Protein 7N34 (pdb70)

Solvent-accessible surface area: 7326 Å² total

Nearest PDB structures (foldseek):
  7n34-assembly1_A  TM=1.009E+00  e=2.000E-20  Yersinia aleksiciae
  7n35-assembly2_B  TM=9.848E-01  e=1.113E-16  Yersinia aleksiciae
  7n35-assembly2_A  TM=9.713E-01  e=2.836E-16  Yersinia aleksiciae
  1lf7-assembly1_A  TM=5.201E-01  e=2.249E-02  Homo sapiens
  2ove-assembly1_A  TM=4.757E-01  e=8.243E-02  Homo sapiens

Organism: Yersinia aleksiciae (NCBI:txid263819)

Structure (mmCIF, N/CA/C/O backbone):
data_7N34
#
_entry.id   7N34
#
_cell.length_a   93.292
_cell.length_b   31.039
_cell.length_c   50.019
_cell.angle_alpha   90.000
_cell.angle_beta   100.225
_cell.angle_gamma   90.000
#
_symmetry.space_group_name_H-M   'C 1 2 1'
#
loop_
_entity.id
_entity.type
_entity.pdbx_description
1 polymer Cap15
2 water water
#
loop_
_atom_site.group_PDB
_atom_site.id
_atom_site.type_symbol
_atom_site.label_atom_id
_atom_site.label_alt_id
_atom_site.label_comp_id
_atom_site.label_asym_id
_atom_site.label_entity_id
_atom_site.label_seq_id
_atom_site.pdbx_PDB_ins_code
_atom_site.Cartn_x
_atom_site.Cartn_y
_atom_site.Cartn_z
_atom_site.occupancy
_atom_site.B_iso_or_equiv
_atom_site.auth_seq_id
_atom_site.auth_comp_id
_atom_site.auth_asym_id
_atom_site.auth_atom_id
_atom_site.pdbx_PDB_model_num
ATOM 1 N N . GLY A 1 7 ? 53.12361 21.19389 25.76188 1.000 71.43951 84 GLY A N 1
ATOM 2 C CA . GLY A 1 7 ? 52.11629 22.23456 25.84356 1.000 67.93601 84 GLY A CA 1
ATOM 3 C C . GLY A 1 7 ? 51.44572 22.29224 27.20511 1.000 66.06102 84 GLY A C 1
ATOM 4 O O . GLY A 1 7 ? 51.49037 21.32728 27.97428 1.000 66.73333 84 GLY A O 1
ATOM 5 N N . LYS A 1 8 ? 50.81999 23.43241 27.51132 1.000 56.37098 85 LYS A N 1
ATOM 6 C CA . LYS A 1 8 ? 50.12786 23.56618 28.79049 1.000 69.07496 85 LYS A CA 1
ATOM 7 C C . LYS A 1 8 ? 48.78680 22.83938 28.77555 1.000 60.07298 85 LYS A C 1
ATOM 8 O O . LYS A 1 8 ? 48.33172 22.35310 29.81716 1.000 53.95556 85 LYS A O 1
ATOM 14 N N . PHE A 1 9 ? 48.15044 22.74358 27.60830 1.000 58.04659 86 PHE A N 1
ATOM 15 C CA . PHE A 1 9 ? 46.87961 22.04995 27.45759 1.000 61.12963 86 PHE A CA 1
ATOM 16 C C . PHE A 1 9 ? 46.97518 21.02628 26.33605 1.000 52.97086 86 PHE A C 1
ATOM 17 O O . PHE A 1 9 ? 47.56092 21.30032 25.28751 1.000 54.64466 86 PHE A O 1
ATOM 25 N N . LEU A 1 10 ? 46.41088 19.84244 26.57808 1.000 50.59924 87 LEU A N 1
ATOM 26 C CA . LEU A 1 10 ? 46.21674 18.82572 25.54839 1.000 50.75875 87 LEU A CA 1
ATOM 27 C C . LEU A 1 10 ? 44.86633 19.09296 24.90050 1.000 50.34386 87 LEU A C 1
ATOM 28 O O . LEU A 1 10 ? 43.82691 18.93413 25.54394 1.000 54.00730 87 LEU A O 1
ATOM 33 N N . CYS A 1 11 ? 44.86926 19.47874 23.63146 1.000 50.44000 88 CYS A N 1
ATOM 34 C CA . CYS A 1 11 ? 43.66739 20.02842 23.02834 1.000 55.36888 88 CYS A CA 1
ATOM 35 C C . CYS A 1 11 ? 43.46637 19.46914 21.63125 1.000 55.76848 88 CYS A C 1
ATOM 36 O O . CYS A 1 11 ? 44.41019 19.43056 20.84059 1.000 52.28779 88 CYS A O 1
ATOM 39 N N . VAL A 1 12 ? 42.24064 19.05079 21.32941 1.000 46.57426 89 VAL A N 1
ATOM 40 C CA . VAL A 1 12 ? 41.87790 18.66230 19.96840 1.000 51.17840 89 VAL A CA 1
ATOM 41 C C . VAL A 1 12 ? 40.57291 19.34900 19.58432 1.000 47.36407 89 VAL A C 1
ATOM 42 O O . VAL A 1 12 ? 39.69413 19.54331 20.43716 1.000 46.05492 89 VAL A O 1
ATOM 46 N N . PRO A 1 13 ? 40.41274 19.73253 18.32160 1.000 48.74878 90 PRO A N 1
ATOM 47 C CA . PRO A 1 13 ? 39.11945 20.25218 17.87168 1.000 44.71186 90 PRO A CA 1
ATOM 48 C C . PRO A 1 13 ? 38.05141 19.17778 17.96346 1.000 42.82364 90 PRO A C 1
ATOM 49 O O . PRO A 1 13 ? 38.30648 17.99062 17.73128 1.000 43.55492 90 PRO A O 1
ATOM 53 N N . ASN A 1 14 ? 36.84710 19.60749 18.31885 1.000 45.49165 91 ASN A N 1
ATOM 54 C CA . ASN A 1 14 ? 35.69332 18.72276 18.38770 1.000 45.31924 91 ASN A CA 1
ATOM 55 C C . ASN A 1 14 ? 35.09746 18.62961 16.98293 1.000 48.85059 91 ASN A C 1
ATOM 56 O O . ASN A 1 14 ? 34.38679 19.53061 16.53047 1.000 46.02847 91 ASN A O 1
ATOM 61 N N . LEU A 1 15 ? 35.39463 17.54199 16.28176 1.000 44.59474 92 LEU A N 1
ATOM 62 C CA . LEU A 1 15 ? 34.87750 17.33360 14.93529 1.000 44.04847 92 LEU A CA 1
ATOM 63 C C . LEU A 1 15 ? 33.69506 16.37655 14.89717 1.000 46.04641 92 LEU A C 1
ATOM 64 O O . LEU A 1 15 ? 33.21657 16.05624 13.80813 1.000 45.88249 92 LEU A O 1
ATOM 69 N N . GLU A 1 16 ? 33.22965 15.90247 16.05615 1.000 48.26004 93 GLU A N 1
ATOM 70 C CA . GLU A 1 16 ? 32.18605 14.88525 16.10036 1.000 51.38425 93 GLU A CA 1
ATOM 71 C C . GLU A 1 16 ? 30.88937 15.40782 15.49792 1.000 50.81281 93 GLU A C 1
ATOM 72 O O . GLU A 1 16 ? 30.48628 16.54706 15.74650 1.000 49.96080 93 GLU A O 1
ATOM 78 N N . G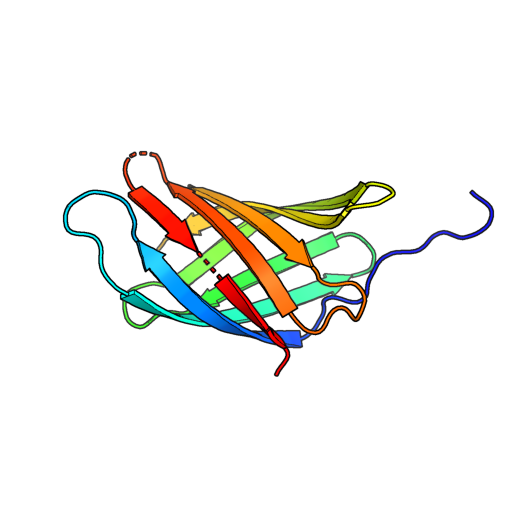LY A 1 17 ? 30.22961 14.55889 14.72850 1.000 47.11537 94 GLY A N 1
ATOM 79 C CA . GLY A 1 17 ? 28.86533 14.78372 14.28912 1.000 47.69204 94 GLY A CA 1
ATOM 80 C C . GLY A 1 17 ? 28.67874 14.40115 12.84325 1.000 53.74207 94 GLY A C 1
ATOM 81 O O . GLY A 1 17 ? 29.53864 13.77089 12.22057 1.000 49.40878 94 GLY A O 1
ATOM 82 N N . ARG A 1 18 ? 27.52225 14.78199 12.30717 1.000 56.31906 95 ARG A N 1
ATOM 83 C CA . ARG A 1 18 ? 27.15525 14.54305 10.92238 1.000 54.44113 95 ARG A CA 1
ATOM 84 C C . ARG A 1 18 ? 27.41593 15.79162 10.09921 1.000 53.62478 95 ARG A C 1
ATOM 85 O O . ARG A 1 18 ? 27.17395 16.91285 10.55601 1.000 55.59646 95 ARG A O 1
ATOM 93 N N . TRP A 1 19 ? 27.88984 15.58799 8.87567 1.000 51.93141 96 TRP A N 1
ATOM 94 C CA . TRP A 1 19 ? 28.25927 16.67363 7.98408 1.000 47.28702 96 TRP A CA 1
ATOM 95 C C . TRP A 1 19 ? 27.67969 16.37877 6.61136 1.000 50.21617 96 TRP A C 1
ATOM 96 O O . TRP A 1 19 ? 27.75036 15.24394 6.13292 1.000 52.01569 96 TRP A O 1
ATOM 107 N N . HIS A 1 20 ? 27.07890 17.38672 5.99107 1.000 54.51626 97 HIS A N 1
ATOM 108 C CA . HIS A 1 20 ? 26.64738 17.25762 4.60474 1.000 54.41535 97 HIS A CA 1
ATOM 109 C C . HIS A 1 20 ? 27.84357 17.45238 3.67832 1.000 53.08439 97 HIS A C 1
ATOM 110 O O . HIS A 1 20 ? 28.69646 18.30773 3.92868 1.000 47.35814 97 HIS A O 1
ATOM 117 N N . VAL A 1 21 ? 27.90467 16.65689 2.60956 1.000 48.42547 98 VAL A N 1
ATOM 118 C CA . VAL A 1 21 ? 29.02287 16.67134 1.66497 1.000 42.95523 98 VAL A CA 1
ATOM 119 C C . VAL A 1 21 ? 28.51065 17.12947 0.30660 1.000 52.38733 98 VAL A C 1
ATOM 120 O O . VAL A 1 21 ? 27.61733 16.49513 -0.26749 1.000 49.46517 98 VAL A O 1
ATOM 124 N N . ASP A 1 22 ? 29.07644 18.22491 -0.20529 1.000 48.65415 99 ASP A N 1
ATOM 125 C CA . ASP A 1 22 ? 28.98974 18.58095 -1.61701 1.000 48.81334 99 ASP A CA 1
ATOM 126 C C . ASP A 1 22 ? 30.30814 18.16634 -2.26383 1.000 53.15656 99 ASP A C 1
ATOM 127 O O . ASP A 1 22 ? 31.37279 18.69126 -1.91787 1.000 46.23240 99 ASP A O 1
ATOM 132 N N . GLY A 1 23 ? 30.24236 17.22308 -3.19466 1.000 44.81557 100 GLY A N 1
ATOM 133 C CA . GLY A 1 23 ? 31.42706 16.68854 -3.83160 1.000 47.64467 100 GLY A CA 1
ATOM 134 C C . GLY A 1 23 ? 31.48255 17.02324 -5.31132 1.000 47.80975 100 GLY A C 1
ATOM 135 O O . GLY A 1 23 ? 30.45230 17.21046 -5.96664 1.000 48.15841 100 GLY A O 1
ATOM 136 N N . HIS A 1 24 ? 32.70026 17.07179 -5.83625 1.000 41.00084 101 HIS A N 1
ATOM 137 C CA . HIS A 1 24 ? 32.89477 17.27734 -7.26318 1.000 43.42506 101 HIS A CA 1
ATOM 138 C C . HIS A 1 24 ? 34.06517 16.42625 -7.72470 1.000 53.60056 101 HIS A C 1
ATOM 139 O O . HIS A 1 24 ? 35.21925 16.71645 -7.39047 1.000 46.72417 101 HIS A O 1
ATOM 146 N N . THR A 1 25 ? 33.76593 15.38443 -8.49292 1.000 42.18743 102 THR A N 1
ATOM 147 C CA . THR A 1 25 ? 34.81019 14.60701 -9.14354 1.000 48.67682 102 THR A CA 1
ATOM 148 C C . THR A 1 25 ? 35.43710 15.44191 -10.25054 1.000 48.06749 102 THR A C 1
ATOM 149 O O . THR A 1 25 ? 34.75146 15.86480 -11.18709 1.000 47.25316 102 THR A O 1
ATOM 153 N N . ARG A 1 26 ? 36.74017 15.68419 -10.13909 1.000 42.94368 103 ARG A N 1
ATOM 154 C CA . ARG A 1 26 ? 37.45971 16.49515 -11.10292 1.000 45.90886 103 ARG A CA 1
ATOM 155 C C . ARG A 1 26 ? 38.16974 15.66722 -12.15823 1.000 46.96885 103 ARG A C 1
ATOM 156 O O . ARG A 1 26 ? 38.58068 16.22000 -13.18617 1.000 50.38186 103 ARG A O 1
ATOM 164 N N . SER A 1 27 ? 38.33133 14.36786 -11.92890 1.000 48.11750 104 SER A N 1
ATOM 165 C CA . SER A 1 27 ? 38.91266 13.50694 -12.94256 1.000 48.21851 104 SER A CA 1
ATOM 166 C C . SER A 1 27 ? 37.90476 13.27118 -14.06424 1.000 57.47313 104 SER A C 1
ATOM 167 O O . SER A 1 27 ? 36.70144 13.48258 -13.90134 1.000 50.01200 104 SER A O 1
ATOM 170 N N . GLU A 1 28 ? 38.41802 12.80525 -15.20432 1.000 57.06397 105 GLU A N 1
ATOM 171 C CA . GLU A 1 28 ? 37.68054 12.84441 -16.46315 1.000 66.22035 105 GLU A CA 1
ATOM 172 C C . GLU A 1 28 ? 36.33876 12.13536 -16.34509 1.000 72.64472 105 GLU A C 1
ATOM 173 O O . GLU A 1 28 ? 36.20300 11.13619 -15.63530 1.000 72.78066 105 GLU A O 1
ATOM 179 N N . GLY A 1 29 ? 35.34078 12.66955 -17.04755 1.000 73.40547 106 GLY A N 1
ATOM 180 C CA . GLY A 1 29 ? 33.97596 12.20780 -16.90336 1.000 73.61769 106 GLY A CA 1
ATOM 181 C C . GLY A 1 29 ? 33.37905 12.42985 -15.53256 1.000 78.60753 106 GLY A C 1
ATOM 182 O O . GLY A 1 29 ? 32.28925 11.91585 -15.25697 1.000 80.35371 106 GLY A O 1
ATOM 183 N N . GLY A 1 30 ? 34.05650 13.18705 -14.66556 1.000 63.32355 107 GLY A N 1
ATOM 184 C CA . GLY A 1 30 ? 33.57924 13.37492 -13.31070 1.000 59.61868 107 GLY A CA 1
ATOM 185 C C . GLY A 1 30 ? 32.43077 14.36231 -13.23207 1.000 62.03553 107 GLY A C 1
ATOM 186 O O . GLY A 1 30 ? 32.25003 15.22345 -14.09315 1.000 65.89335 107 GLY A O 1
ATOM 187 N N . ASN A 1 31 ? 31.64677 14.22974 -12.16422 1.000 59.43186 108 ASN A N 1
ATOM 188 C CA . ASN A 1 31 ? 30.42932 15.00274 -11.99814 1.000 61.46683 108 ASN A CA 1
ATOM 189 C C . ASN A 1 31 ? 30.30357 15.50211 -10.56414 1.000 60.36252 108 ASN A C 1
ATOM 190 O O . ASN A 1 31 ? 31.10717 15.17177 -9.68426 1.000 48.88518 108 ASN A O 1
ATOM 195 N N . THR A 1 32 ? 29.27141 16.31497 -10.34587 1.000 52.34634 109 THR A N 1
ATOM 196 C CA . THR A 1 32 ? 28.88684 16.72332 -9.00231 1.000 52.21500 109 THR A CA 1
ATOM 197 C C . THR A 1 32 ? 28.19647 15.56510 -8.29551 1.000 55.24412 109 THR A C 1
ATOM 198 O O . THR A 1 32 ? 27.50536 14.75973 -8.92291 1.000 53.99692 109 THR A O 1
ATOM 202 N N . TRP A 1 33 ? 28.38619 15.47753 -6.97929 1.000 50.55099 110 TRP A N 1
ATOM 203 C CA . TRP A 1 33 ? 27.67394 14.47961 -6.19753 1.000 47.03153 110 TRP A CA 1
ATOM 204 C C . TRP A 1 33 ? 27.46634 15.00882 -4.78752 1.000 41.80943 110 TRP A C 1
ATOM 205 O O . TRP A 1 33 ? 28.04399 16.02385 -4.38403 1.000 50.25258 110 TRP A O 1
ATOM 216 N N . GLU A 1 34 ? 26.65050 14.28877 -4.03149 1.000 46.15572 111 GLU A N 1
ATOM 217 C CA . GLU A 1 34 ? 26.33866 14.64163 -2.65692 1.000 43.77818 111 GLU A CA 1
ATOM 218 C C . GLU A 1 34 ? 26.45700 13.40538 -1.78456 1.000 53.73673 111 GLU A C 1
ATOM 219 O O . GLU A 1 34 ? 26.39744 12.27298 -2.26768 1.000 49.62973 111 GLU A O 1
ATOM 225 N N . GLY A 1 35 ? 26.62512 13.64099 -0.48887 1.000 52.83189 112 GLY A N 1
ATOM 226 C CA . GLY A 1 35 ? 26.72895 12.54569 0.45449 1.000 51.59704 112 GLY A CA 1
ATOM 227 C C . GLY A 1 35 ? 26.62606 13.06070 1.87101 1.000 54.77469 112 GLY A C 1
ATOM 228 O O . GLY A 1 35 ? 26.39592 14.24905 2.11375 1.000 46.01835 112 GLY A O 1
ATOM 229 N N . GLU A 1 36 ? 26.79517 12.14056 2.81544 1.000 49.97075 113 GLU A N 1
ATOM 230 C CA . GLU A 1 36 ? 26.74922 12.48382 4.22936 1.000 50.00155 113 GLU A CA 1
ATOM 231 C C . GLU A 1 36 ? 27.93242 11.84799 4.93780 1.000 50.89018 113 GLU A C 1
ATOM 232 O O . GLU A 1 36 ? 28.23010 10.66266 4.74102 1.000 45.25106 113 GLU A O 1
ATOM 238 N N . LEU A 1 37 ? 28.60895 12.65136 5.74656 1.000 48.72381 114 LEU A N 1
ATOM 239 C CA . LEU A 1 37 ? 29.79294 12.24802 6.48219 1.000 45.84646 114 LEU A CA 1
ATOM 240 C C . LEU A 1 37 ? 29.41464 12.06132 7.94335 1.000 47.96370 114 LEU A C 1
ATOM 241 O O . LEU A 1 37 ? 28.66231 12.86277 8.49865 1.000 50.05324 114 LEU A O 1
ATOM 246 N N . LYS A 1 38 ? 29.91372 10.99502 8.55860 1.000 45.65604 115 LYS A N 1
ATOM 247 C CA . LYS A 1 38 ? 29.77816 10.80742 9.99677 1.000 52.12114 115 LYS A CA 1
ATOM 248 C C . LYS A 1 38 ? 31.17287 10.70930 10.59410 1.000 49.08395 115 LYS A C 1
ATOM 249 O O . LYS A 1 38 ? 31.93683 9.80114 10.25168 1.000 41.62067 115 LYS A O 1
ATOM 255 N N . ILE A 1 39 ? 31.50898 11.64018 11.47770 1.000 42.05807 116 ILE A N 1
ATOM 256 C CA . ILE A 1 39 ? 32.79379 11.61837 12.16668 1.000 40.65807 116 ILE A CA 1
ATOM 257 C C . ILE A 1 39 ? 32.53597 11.18410 13.59980 1.000 49.89855 116 ILE A C 1
ATOM 258 O O . ILE A 1 39 ? 31.70877 11.78694 14.29406 1.000 45.19523 116 ILE A O 1
ATOM 263 N N . VAL A 1 40 ? 33.20982 10.11583 14.02181 1.000 45.51219 117 VAL A N 1
ATOM 264 C CA . VAL A 1 40 ? 33.18133 9.62403 15.39517 1.000 45.38253 117 VAL A CA 1
ATOM 265 C C . VAL A 1 40 ? 34.56895 9.85205 15.97323 1.000 51.16329 117 VAL A C 1
ATOM 266 O O . VAL A 1 40 ? 35.57391 9.56458 15.31157 1.000 46.21591 117 VAL A O 1
ATOM 270 N N . GLN A 1 41 ? 34.63766 10.37767 17.19344 1.000 45.42569 118 GLN A N 1
ATOM 271 C CA . GLN A 1 41 ? 35.91705 10.85989 17.70066 1.000 44.07019 118 GLN A CA 1
ATOM 272 C C . GLN A 1 41 ? 36.06703 10.51327 19.17098 1.000 50.57395 118 GLN A C 1
ATOM 273 O O . GLN A 1 41 ? 35.14287 10.72860 19.96027 1.000 49.10404 118 GLN A O 1
ATOM 279 N N . THR A 1 42 ? 37.22150 9.95169 19.52207 1.000 45.98781 119 THR A N 1
ATOM 280 C CA . THR A 1 42 ? 37.65748 9.79417 20.90768 1.000 48.54287 119 THR A CA 1
ATOM 281 C C . THR A 1 42 ? 39.00383 10.50475 21.00671 1.000 47.51913 119 THR A C 1
ATOM 282 O O . THR A 1 42 ? 40.02900 9.96748 20.57219 1.000 50.09954 119 THR A O 1
ATOM 286 N N . TRP A 1 43 ? 38.99519 11.72594 21.53924 1.000 46.36122 120 TRP A N 1
ATOM 287 C CA . TRP A 1 43 ? 40.20525 12.53952 21.68257 1.000 51.29695 120 TRP A CA 1
ATOM 288 C C . TRP A 1 43 ? 40.81317 12.70096 20.30052 1.000 45.41043 120 TRP A C 1
ATOM 289 O O . TRP A 1 43 ? 40.10626 13.18505 19.39507 1.000 45.66439 120 TRP A O 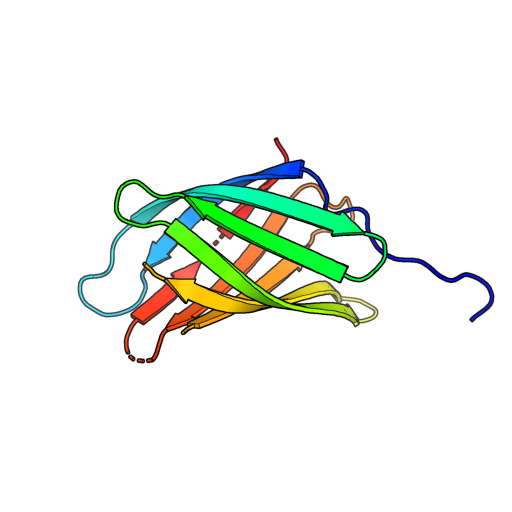1
ATOM 300 N N . ASP A 1 44 ? 42.06027 12.31513 20.06710 1.000 47.94854 121 ASP A N 1
ATOM 301 C CA . ASP A 1 44 ? 42.68942 12.53490 18.77146 1.000 48.30462 121 ASP A CA 1
ATOM 302 C C . ASP A 1 44 ? 42.48700 11.37527 17.80405 1.000 53.71392 121 ASP A C 1
ATOM 303 O O . ASP A 1 44 ? 43.06711 11.38349 16.71079 1.000 49.51272 121 ASP A O 1
ATOM 308 N N . LYS A 1 45 ? 41.67938 10.38765 18.16868 1.000 45.81481 122 LYS A N 1
ATOM 309 C CA . LYS A 1 45 ? 41.39683 9.25291 17.30158 1.000 41.68764 122 LYS A CA 1
ATOM 310 C C . LYS A 1 45 ? 40.03937 9.46940 16.64663 1.000 48.24428 122 LYS A C 1
ATOM 311 O O . LYS A 1 45 ? 39.02084 9.59201 17.33676 1.000 41.77054 122 LYS A O 1
ATOM 317 N N . VAL A 1 46 ? 40.03606 9.51884 15.31869 1.000 38.70967 123 VAL A N 1
ATOM 318 C CA . VAL A 1 46 ? 38.88690 9.92382 14.52339 1.000 41.81032 123 VAL A CA 1
ATOM 319 C C . VAL A 1 46 ? 38.55577 8.80007 13.55400 1.000 43.56657 123 VAL A C 1
ATOM 320 O O . VAL A 1 46 ? 39.45931 8.18819 12.97685 1.000 39.88224 123 VAL A O 1
ATOM 324 N N . ARG A 1 47 ? 37.26466 8.52454 13.38263 1.000 44.73190 124 ARG A N 1
ATOM 325 C CA . ARG A 1 47 ? 36.77844 7.62795 12.34146 1.000 43.88159 124 ARG A CA 1
ATOM 326 C C . ARG A 1 47 ? 35.79622 8.39218 11.46793 1.000 41.66602 124 ARG A C 1
ATOM 327 O O . ARG A 1 47 ? 34.91069 9.07897 11.98716 1.000 45.40883 124 ARG A O 1
ATOM 335 N N . ILE A 1 48 ? 35.93468 8.24666 10.15030 1.000 38.23198 125 ILE A N 1
ATOM 336 C CA . ILE A 1 48 ? 35.16474 9.00478 9.16760 1.000 34.14181 125 ILE A CA 1
ATOM 337 C C . ILE A 1 48 ? 34.42935 8.00183 8.28055 1.000 39.15680 125 ILE A C 1
ATOM 338 O O . ILE A 1 48 ? 35.06980 7.16289 7.62902 1.000 36.66343 125 ILE A O 1
ATOM 343 N N . HIS A 1 49 ? 33.10016 8.09047 8.24811 1.000 43.05609 126 HIS A N 1
ATOM 344 C CA . HIS A 1 49 ? 32.26087 7.29484 7.35497 1.000 44.84748 126 HIS A CA 1
ATOM 345 C C . HIS A 1 49 ? 31.58212 8.21468 6.34361 1.000 45.45953 126 HIS A C 1
ATOM 346 O O . HIS A 1 49 ? 30.92513 9.18567 6.73207 1.000 53.25236 126 HIS A O 1
ATOM 353 N N . LEU A 1 50 ? 31.72474 7.90672 5.05428 1.000 40.50694 127 LEU A N 1
ATOM 354 C CA . LEU A 1 50 ? 31.03404 8.64190 4.00250 1.000 39.73583 127 LEU A CA 1
ATOM 355 C C . LEU A 1 50 ? 30.01004 7.73414 3.34203 1.000 45.71756 127 LEU A C 1
ATOM 356 O O . LEU A 1 50 ? 30.33175 6.60736 2.95477 1.000 43.75510 127 LEU A O 1
ATOM 361 N N . LYS A 1 51 ? 28.79407 8.24187 3.20418 1.000 45.92020 128 LYS A N 1
ATOM 362 C CA . LYS A 1 51 ? 27.70835 7.56097 2.51447 1.000 45.06614 128 LYS A CA 1
ATOM 363 C C . LYS A 1 51 ? 27.32565 8.40507 1.31023 1.000 42.49556 128 LYS A C 1
ATOM 364 O O . LYS A 1 51 ? 26.99315 9.58521 1.46278 1.000 57.87637 128 LYS A O 1
ATOM 370 N N . THR A 1 52 ? 27.38546 7.81295 0.12640 1.000 52.45222 129 THR A N 1
ATOM 371 C CA . THR A 1 52 ? 26.77110 8.38083 -1.06438 1.000 63.66625 129 THR A CA 1
ATOM 372 C C . THR A 1 52 ? 25.69356 7.42171 -1.56168 1.000 59.99417 129 THR A C 1
ATOM 373 O O . THR A 1 52 ? 25.45170 6.36469 -0.97794 1.000 72.70703 129 THR A O 1
ATOM 377 N N . LYS A 1 53 ? 25.05942 7.78968 -2.67184 1.000 58.68030 130 LYS A N 1
ATOM 378 C CA . LYS A 1 53 ? 24.14557 6.85742 -3.32531 1.000 60.91714 130 LYS A CA 1
ATOM 379 C C . LYS A 1 53 ? 24.87380 5.62027 -3.83106 1.000 71.83839 130 LYS A C 1
ATOM 380 O O . LYS A 1 53 ? 24.28200 4.53836 -3.91110 1.000 74.38304 130 LYS A O 1
ATOM 386 N 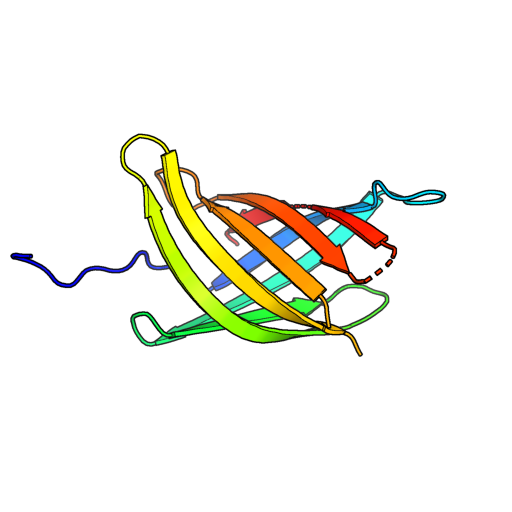N . ALA A 1 54 ? 26.14697 5.76238 -4.20049 1.000 81.91056 131 ALA A N 1
ATOM 387 C CA . ALA A 1 54 ? 26.84404 4.72934 -4.95496 1.000 86.11769 131 ALA A CA 1
ATOM 388 C C . ALA A 1 54 ? 27.76782 3.86031 -4.11422 1.000 88.69189 131 ALA A C 1
ATOM 389 O O . ALA A 1 54 ? 28.10139 2.75184 -4.54752 1.000 95.20121 131 ALA A O 1
ATOM 391 N N . SER A 1 55 ? 28.19278 4.31758 -2.94036 1.000 71.16412 132 SER A N 1
ATOM 392 C CA . SER A 1 55 ? 29.11411 3.51849 -2.14607 1.000 75.02317 132 SER A CA 1
ATOM 393 C C . SER A 1 55 ? 29.13791 4.04245 -0.71833 1.000 69.48594 132 SER A C 1
ATOM 394 O O . SER A 1 55 ? 28.56405 5.08802 -0.39764 1.000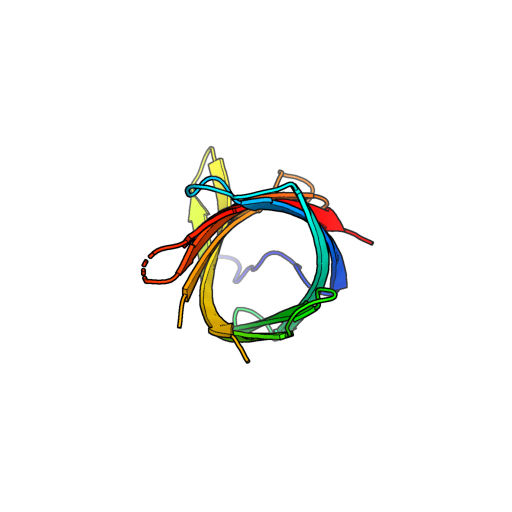 64.34629 132 SER A O 1
ATOM 397 N N . HIS A 1 56 ? 29.77348 3.25982 0.14145 1.000 71.03997 133 HIS A N 1
ATOM 398 C CA . HIS A 1 56 ? 30.19686 3.66448 1.46783 1.000 63.08262 133 HIS A CA 1
ATOM 399 C C . HIS A 1 56 ? 31.71113 3.63753 1.51960 1.000 61.85450 133 HIS A C 1
ATOM 400 O O . HIS A 1 56 ? 32.37026 2.93034 0.75355 1.000 57.74083 133 HIS A O 1
ATOM 407 N N . SER A 1 57 ? 32.26175 4.39723 2.45286 1.000 43.43125 134 SER A N 1
ATOM 408 C CA . SER A 1 57 ? 33.66702 4.23250 2.76272 1.000 53.54821 134 SER A CA 1
ATOM 409 C C . SER A 1 57 ? 33.84841 4.49917 4.24336 1.000 46.66735 134 SER A C 1
ATOM 410 O O . SER A 1 57 ? 33.11703 5.30307 4.82550 1.000 47.99153 134 SER A O 1
ATOM 413 N N . ASP A 1 58 ? 34.79823 3.79547 4.84576 1.000 46.13967 135 ASP A N 1
ATOM 414 C CA . ASP A 1 58 ? 35.24591 4.08467 6.19747 1.000 45.79075 135 ASP A CA 1
ATOM 415 C C . ASP A 1 58 ? 36.73983 4.36976 6.18823 1.000 43.47458 135 ASP A C 1
ATOM 416 O O . ASP A 1 58 ? 37.50444 3.72781 5.46429 1.000 44.24252 135 ASP A O 1
ATOM 421 N N . SER A 1 59 ? 37.14005 5.34343 6.99070 1.000 39.47045 136 SER A N 1
ATOM 422 C CA . SER A 1 59 ? 38.54443 5.65784 7.15151 1.000 38.68213 136 SER A CA 1
ATOM 423 C C . SER A 1 59 ? 39.29875 4.48268 7.76892 1.000 48.53189 136 SER A C 1
ATOM 424 O O . SER A 1 59 ? 38.74120 3.67885 8.52485 1.000 45.08471 136 SER A O 1
ATOM 427 N N . VAL A 1 60 ? 40.58080 4.39119 7.43260 1.000 43.78184 137 VAL A N 1
ATOM 428 C CA . VAL A 1 60 ? 41.47807 3.37469 7.97370 1.000 47.97555 137 VAL A CA 1
ATOM 429 C C . VAL A 1 60 ? 42.39247 3.95562 9.04356 1.000 54.70408 137 VAL A C 1
ATOM 430 O O . VAL A 1 60 ? 42.46703 3.43747 10.15584 1.000 52.44222 137 VAL A O 1
ATOM 434 N N . THR A 1 61 ? 43.10978 5.02692 8.71114 1.000 45.96023 138 THR A N 1
ATOM 435 C CA . THR A 1 61 ? 43.92536 5.77419 9.65613 1.000 47.65006 138 THR A CA 1
ATOM 436 C C . THR A 1 61 ? 43.65678 7.25173 9.42355 1.000 43.36945 138 THR A C 1
ATOM 437 O O . THR A 1 61 ? 43.53563 7.68709 8.27654 1.000 38.99409 138 THR A O 1
ATOM 441 N N . ALA A 1 62 ? 43.58140 8.02424 10.50214 1.000 35.86377 139 ALA A N 1
ATOM 442 C CA . ALA A 1 62 ? 43.28974 9.44884 10.40448 1.000 37.17377 139 ALA A CA 1
ATOM 443 C C . ALA A 1 62 ? 44.14250 10.20790 11.40651 1.000 36.43174 139 ALA A C 1
ATOM 444 O O . ALA A 1 62 ? 44.44509 9.69639 12.48913 1.000 36.60553 139 ALA A O 1
ATOM 446 N N . SER A 1 63 ? 44.52804 11.43223 11.03712 1.000 31.17581 140 SER A N 1
ATOM 447 C CA . SER A 1 63 ? 45.32727 12.30141 11.89296 1.000 40.22797 140 SER A CA 1
ATOM 448 C C . SER A 1 63 ? 44.76385 13.70867 11.85478 1.000 33.32066 140 SER A C 1
ATOM 449 O O . SER A 1 63 ? 44.45859 14.22549 10.77757 1.000 34.58654 140 SER A O 1
ATOM 452 N N . ILE A 1 64 ? 44.66990 14.34054 13.01981 1.000 34.56385 141 ILE A N 1
ATOM 453 C CA . ILE A 1 64 ? 44.36767 15.76505 13.13076 1.000 36.72197 141 ILE A CA 1
ATOM 454 C C . ILE A 1 64 ? 45.67635 16.52798 13.23658 1.000 39.70893 141 ILE A C 1
ATOM 455 O O . ILE A 1 64 ? 46.51946 16.21139 14.08242 1.000 40.21032 141 ILE A O 1
ATOM 460 N N . ILE A 1 65 ? 45.84106 17.56349 12.42368 1.000 39.92904 142 ILE A N 1
ATOM 461 C CA . ILE A 1 65 ? 47.03423 18.38792 12.51282 1.000 51.04310 142 ILE A CA 1
ATOM 462 C C . ILE A 1 65 ? 46.63131 19.84878 12.59546 1.000 40.98523 142 ILE A C 1
ATOM 463 O O . ILE A 1 65 ? 45.54250 20.24648 12.15906 1.000 45.28814 142 ILE A O 1
ATOM 468 N N . TYR A 1 66 ? 47.50669 20.65317 13.17843 1.000 44.77939 143 TYR A N 1
ATOM 469 C CA . TYR A 1 66 ? 47.30546 22.08725 13.29753 1.000 62.16782 143 TYR A CA 1
ATOM 470 C C . TYR A 1 66 ? 48.41698 22.82745 12.56994 1.000 68.65440 143 TYR A C 1
ATOM 471 O O . TYR A 1 66 ? 49.58685 22.43743 12.64467 1.000 62.75107 143 TYR A O 1
ATOM 480 N N . ASP A 1 67 ? 48.03807 23.89206 11.86293 1.000 70.69564 144 ASP A N 1
ATOM 481 C CA . ASP A 1 67 ? 48.97833 24.81550 11.23552 1.000 77.14004 144 ASP A CA 1
ATOM 482 C C . ASP A 1 67 ? 48.59369 26.23091 11.62835 1.000 81.49375 144 ASP A C 1
ATOM 483 O O . ASP A 1 67 ? 47.46261 26.65913 11.37644 1.000 80.84234 144 ASP A O 1
ATOM 488 N N . LYS A 1 68 ? 49.52831 26.95203 12.24135 1.000 88.27907 145 LYS A N 1
ATOM 489 C CA . LYS A 1 68 ? 49.27900 28.33980 12.60487 1.000 87.09681 145 LYS A CA 1
ATOM 490 C C . LYS A 1 68 ? 49.01069 29.16478 11.35106 1.000 91.17657 145 LYS A C 1
ATOM 491 O O . LYS A 1 68 ? 49.75262 29.08051 10.36806 1.000 91.40359 145 LYS A O 1
ATOM 497 N N . GLY A 1 69 ? 47.93128 29.94961 11.37984 1.000 88.41921 146 GLY A N 1
ATOM 498 C CA . GLY A 1 69 ? 47.54638 30.77852 10.25665 1.000 84.86606 146 GLY A CA 1
ATOM 499 C C . GLY A 1 69 ? 46.70150 30.09001 9.20471 1.000 94.68780 146 GLY A C 1
ATOM 500 O O . GLY A 1 69 ? 46.15087 30.77348 8.32942 1.000 90.84453 146 GLY A O 1
ATOM 501 N N . ILE A 1 70 ? 46.58954 28.76658 9.25665 1.000 83.99023 147 ILE A N 1
ATOM 502 C CA . ILE A 1 70 ? 45.76500 27.99963 8.33268 1.000 82.49307 147 ILE A CA 1
ATOM 503 C C . ILE A 1 70 ? 44.55062 27.41226 9.04379 1.000 81.44649 147 ILE A C 1
ATOM 504 O O . ILE A 1 70 ? 43.42555 27.50755 8.54985 1.000 84.74931 147 ILE A O 1
ATOM 509 N N . GLY A 1 71 ? 44.76340 26.80469 10.20447 1.000 79.49043 148 GLY A N 1
ATOM 510 C CA . GLY A 1 71 ? 43.71811 26.16115 10.97457 1.000 72.88440 148 GLY A CA 1
ATOM 511 C C . GLY A 1 71 ? 43.96699 24.67321 11.11518 1.000 62.19161 148 GLY A C 1
ATOM 512 O O . GLY A 1 71 ? 45.03391 24.15175 10.77742 1.000 66.07152 148 GLY A O 1
ATOM 513 N N . TYR A 1 72 ? 42.95695 23.97900 11.62429 1.000 46.99433 149 TYR A N 1
ATOM 514 C CA . TYR A 1 72 ? 43.06962 22.54413 11.83766 1.000 42.89067 149 TYR A CA 1
ATOM 515 C C . TYR A 1 72 ? 42.78120 21.79094 10.54494 1.000 49.67059 149 TYR A C 1
ATOM 516 O O . TYR A 1 72 ? 41.94983 22.20927 9.73674 1.000 43.98702 149 TYR A O 1
ATOM 525 N N . GLN A 1 73 ? 43.48006 20.66827 10.35884 1.000 43.86957 150 GLN A N 1
ATOM 526 C CA . GLN A 1 73 ? 43.28825 19.80779 9.20125 1.000 36.08700 150 GLN A CA 1
ATOM 527 C C . GLN A 1 73 ? 43.13856 18.36061 9.64311 1.000 44.87817 150 GLN A C 1
ATOM 528 O O . GLN A 1 73 ? 43.72230 17.92842 10.64251 1.000 38.12619 150 GLN A O 1
ATOM 534 N N . LEU A 1 74 ? 42.34623 17.61486 8.88133 1.000 30.92981 151 LEU A N 1
ATOM 535 C CA . LEU A 1 74 ? 42.12722 16.19376 9.11034 1.000 30.11808 151 LEU A CA 1
ATOM 536 C C . LEU A 1 74 ? 42.63452 15.45148 7.88360 1.000 30.11507 151 LEU A C 1
ATOM 537 O O . LEU A 1 74 ? 42.19313 15.73713 6.76794 1.000 38.57876 151 LEU A O 1
ATOM 542 N N . LEU A 1 75 ? 43.57499 14.52808 8.07463 1.000 30.37442 152 LEU A N 1
ATOM 543 C CA . LEU A 1 75 ? 44.13683 13.74768 6.97287 1.000 29.91308 152 LEU A CA 1
ATOM 544 C C . LEU A 1 75 ? 43.76872 12.29831 7.21312 1.000 37.74618 152 LEU A C 1
ATOM 545 O O . LEU A 1 75 ? 43.95549 11.79442 8.32526 1.000 31.77948 152 LEU A O 1
ATOM 550 N N . TYR A 1 76 ? 43.29616 11.61054 6.17856 1.000 28.95719 153 TYR A N 1
ATOM 551 C CA . TYR A 1 76 ? 43.00367 10.20770 6.41529 1.000 33.44970 153 TYR A CA 1
ATOM 552 C C . TYR A 1 76 ? 43.04897 9.41885 5.11876 1.000 32.75734 153 TYR A C 1
ATOM 553 O O . TYR A 1 76 ? 42.89880 9.97838 4.02887 1.000 33.89856 153 TYR A O 1
ATOM 562 N N . ASN A 1 77 ? 43.29665 8.11931 5.25173 1.000 33.67194 154 ASN A N 1
ATOM 563 C CA . ASN A 1 77 ? 43.04791 7.17280 4.17198 1.000 33.82204 154 ASN A CA 1
ATOM 564 C C . ASN A 1 77 ? 41.74622 6.43366 4.45729 1.000 43.14044 154 ASN A C 1
ATOM 565 O O . ASN A 1 77 ? 41.25132 6.39952 5.58873 1.000 37.07710 154 ASN A O 1
ATOM 570 N N . TYR A 1 78 ? 41.17877 5.85965 3.40710 1.000 37.85400 155 TYR A N 1
ATOM 571 C CA . TYR A 1 78 ? 39.84582 5.29570 3.51684 1.000 39.22898 155 TYR A CA 1
ATOM 572 C C . TYR A 1 78 ? 39.72567 4.14278 2.53855 1.000 40.72164 155 TYR A C 1
ATOM 573 O O . TYR A 1 78 ? 40.50152 4.02490 1.59164 1.000 41.52897 155 TYR A O 1
ATOM 582 N N . ARG A 1 79 ? 38.74578 3.28003 2.78575 1.000 49.83524 156 ARG A N 1
ATOM 583 C CA . ARG A 1 79 ? 38.49414 2.12145 1.93994 1.000 47.16067 156 ARG A CA 1
ATOM 584 C C . ARG A 1 79 ? 37.08818 2.23530 1.37574 1.000 46.98589 156 ARG A C 1
ATOM 585 O O . ARG A 1 79 ? 36.12554 2.33948 2.13846 1.000 46.35629 156 ARG A O 1
ATOM 593 N N . ASN A 1 80 ? 36.97512 2.24959 0.04647 1.000 50.18285 157 ASN A N 1
ATOM 594 C CA . ASN A 1 80 ? 35.67588 2.24043 -0.61453 1.000 54.53717 157 ASN A CA 1
ATOM 595 C C . ASN A 1 80 ? 35.15171 0.81244 -0.73236 1.000 63.23721 157 ASN A C 1
ATOM 596 O O . ASN A 1 80 ? 35.91870 -0.14502 -0.87038 1.000 70.57679 157 ASN A O 1
ATOM 601 N N . GLN A 1 81 ? 33.83134 0.67857 -0.68788 1.000 71.29706 158 GLN A N 1
ATOM 602 C CA . GLN A 1 81 ? 33.18308 -0.61703 -0.88422 1.000 75.31624 158 GLN A CA 1
ATOM 603 C C . GLN A 1 81 ? 33.41423 -1.15899 -2.29602 1.000 83.41193 158 GLN A C 1
ATOM 604 O O . GLN A 1 81 ? 33.15485 -0.47613 -3.28937 1.000 82.29997 158 GLN A O 1
ATOM 610 N N . VAL A 1 93 ? 41.50468 1.82433 -1.79167 1.000 57.22310 170 VAL A N 1
ATOM 611 C CA . VAL A 1 93 ? 42.06337 2.64709 -0.71484 1.000 61.24363 170 VAL A CA 1
ATOM 612 C C . VAL A 1 93 ? 42.48766 4.04347 -1.17933 1.000 52.96124 170 VAL A C 1
ATOM 613 O O . VAL A 1 93 ? 43.46453 4.19556 -1.91036 1.000 62.45399 170 VAL A O 1
ATOM 617 N N . GLY A 1 94 ? 41.77447 5.06990 -0.72023 1.000 42.66286 171 GLY A N 1
ATOM 618 C CA . GLY A 1 94 ? 42.04445 6.43489 -1.10895 1.000 44.96696 171 GLY A CA 1
ATOM 619 C C . GLY A 1 94 ? 42.62200 7.28909 0.01275 1.000 41.55578 171 GLY A C 1
ATOM 620 O O . GLY A 1 94 ? 42.82121 6.85342 1.14037 1.000 43.38947 171 GLY A O 1
ATOM 621 N N . PHE A 1 95 ? 42.86213 8.55130 -0.33349 1.000 34.63472 172 PHE A N 1
ATOM 622 C CA . PHE A 1 95 ? 43.34592 9.56408 0.59260 1.000 35.86892 172 PHE A CA 1
ATOM 623 C C . PHE A 1 95 ? 42.43006 10.77320 0.52807 1.000 41.43468 172 PHE A C 1
ATOM 624 O O . PHE A 1 95 ? 42.01215 11.18158 -0.56003 1.000 33.22244 172 PHE A O 1
ATOM 632 N N . ALA A 1 96 ? 42.12314 11.35490 1.68895 1.000 30.95107 173 ALA A N 1
ATOM 633 C CA . ALA A 1 96 ? 41.36701 12.59911 1.74260 1.000 30.62019 173 ALA A CA 1
ATOM 634 C C . ALA A 1 96 ? 41.92163 13.49961 2.84058 1.000 33.44478 173 ALA A C 1
ATOM 635 O O . ALA A 1 96 ? 42.54100 13.02525 3.79736 1.000 31.92974 173 ALA A O 1
ATOM 637 N N . GLU A 1 97 ? 41.69156 14.80398 2.68921 1.000 33.99879 174 GLU A N 1
ATOM 638 C CA . GLU A 1 97 ? 42.06450 15.77519 3.70862 1.000 38.30454 174 GLU A CA 1
ATOM 639 C C . GLU A 1 97 ? 41.05272 16.91284 3.73673 1.000 37.19748 174 GLU A C 1
ATO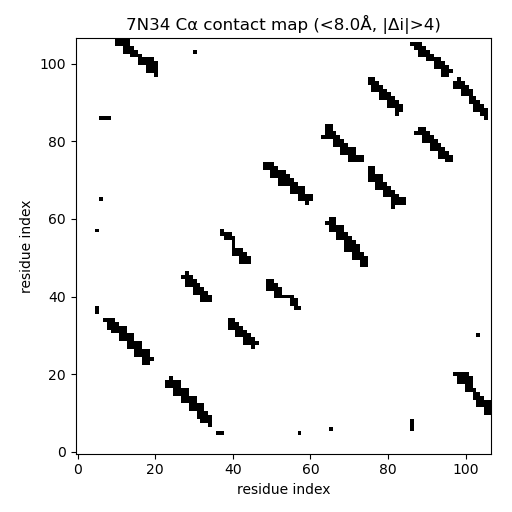M 640 O O . GLU A 1 97 ? 40.48820 17.29048 2.70550 1.000 31.55175 174 GLU A O 1
ATOM 646 N N . PHE A 1 98 ? 40.85125 17.47087 4.92501 1.000 33.84388 175 PHE A N 1
ATOM 647 C CA . PHE A 1 98 ? 39.93510 18.58506 5.14426 1.000 37.52976 175 PHE A CA 1
ATOM 648 C C . PHE A 1 98 ? 40.64602 19.68194 5.92110 1.000 42.30642 175 PHE A C 1
ATOM 649 O O . PHE A 1 98 ? 41.38050 19.39427 6.86711 1.000 35.75653 175 PHE A O 1
ATOM 657 N N . ARG A 1 99 ? 40.41621 20.92840 5.52518 1.000 42.23112 176 ARG A N 1
ATOM 658 C CA . ARG A 1 99 ? 40.83726 22.09845 6.28647 1.000 49.04209 176 ARG A CA 1
ATOM 659 C C . ARG A 1 99 ? 39.58350 22.75121 6.84247 1.000 45.60181 176 ARG A C 1
ATOM 660 O O . ARG A 1 99 ? 38.74382 23.23144 6.07060 1.000 47.69345 176 ARG A O 1
ATOM 668 N N . PHE A 1 100 ? 39.45942 22.77300 8.16387 1.000 44.64443 177 PHE A N 1
ATOM 669 C CA . PHE A 1 100 ? 38.26885 23.31788 8.79767 1.000 45.35714 177 PHE A CA 1
ATOM 670 C C . PHE A 1 100 ? 38.37343 24.83894 8.92120 1.000 57.32807 177 PHE A C 1
ATOM 671 O O . PHE A 1 100 ? 39.46487 25.40056 9.04793 1.000 58.42091 177 PHE A O 1
ATOM 679 N N . ASP A 1 101 ? 37.22818 25.50997 8.81873 1.000 61.53008 178 ASP A N 1
ATOM 680 C CA . ASP A 1 101 ? 37.20943 26.93027 9.12732 1.000 54.97587 178 ASP A CA 1
ATOM 681 C C . ASP A 1 101 ? 37.41233 27.12484 10.63126 1.000 56.98159 178 ASP A C 1
ATOM 682 O O . ASP A 1 101 ? 37.34537 26.17805 11.42098 1.000 58.97208 178 ASP A O 1
ATOM 687 N N . ALA A 1 102 ? 37.64599 28.37826 11.02943 1.000 60.71743 179 ALA A N 1
ATOM 688 C CA . ALA A 1 102 ? 37.98010 28.65620 12.42267 1.000 54.49304 179 ALA A CA 1
ATOM 689 C C . ALA A 1 102 ? 36.87637 28.22528 13.38187 1.000 56.49767 179 ALA A C 1
ATOM 690 O O . ALA A 1 102 ? 37.16561 27.86837 14.52769 1.000 65.51492 179 ALA A O 1
ATOM 692 N N . ASP A 1 103 ? 35.61682 28.26313 12.95663 1.000 59.71852 180 ASP A N 1
ATOM 693 C CA . ASP A 1 103 ? 34.51199 27.92741 13.84825 1.000 62.37128 180 ASP A CA 1
ATOM 694 C C . ASP A 1 103 ? 34.14340 26.44611 13.82234 1.000 56.63546 180 ASP A C 1
ATOM 695 O O . ASP A 1 103 ? 33.18674 26.05529 14.50049 1.000 59.22982 180 ASP A O 1
ATOM 700 N N . LEU A 1 104 ? 3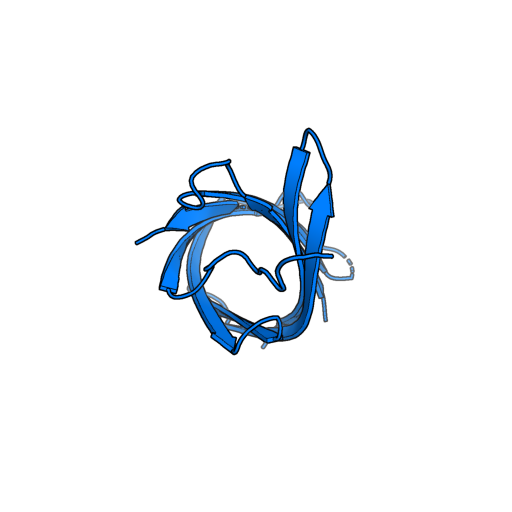4.86814 25.62578 13.05463 1.000 55.36366 181 LEU A N 1
ATOM 701 C CA . LEU A 1 104 ? 34.66015 24.17486 12.99284 1.000 52.07929 181 LEU A CA 1
ATOM 702 C C . LEU A 1 104 ? 33.24103 23.81554 12.54816 1.000 52.45740 181 LEU A C 1
ATOM 703 O O . LEU A 1 104 ? 32.70180 22.77408 12.93014 1.000 53.20315 181 LEU A O 1
ATOM 708 N N . LYS A 1 105 ? 32.62379 24.67310 11.73167 1.000 53.91393 182 LYS A N 1
ATOM 709 C CA . LYS A 1 105 ? 31.29838 24.41764 11.18564 1.000 53.24460 182 LYS A CA 1
ATOM 710 C C . LYS A 1 105 ? 31.33550 23.99840 9.72433 1.000 57.96276 182 LYS A C 1
ATOM 711 O O . LYS A 1 105 ? 30.30121 23.58589 9.18328 1.000 52.28169 182 LYS A O 1
ATOM 717 N N . SER A 1 106 ? 32.48714 24.12028 9.07116 1.000 55.11174 183 SER A N 1
ATOM 718 C CA . SER A 1 106 ? 32.62934 23.71891 7.68139 1.000 50.62409 183 SER A CA 1
ATOM 719 C C . SER A 1 106 ? 34.09010 23.37944 7.41762 1.000 53.49769 183 SER A C 1
ATOM 720 O O . SER A 1 106 ? 34.97607 23.62728 8.24598 1.000 52.32229 183 SER A O 1
ATOM 723 N N . ALA A 1 107 ? 34.32823 22.79777 6.24711 1.000 50.30016 184 ALA A N 1
ATOM 724 C CA . ALA A 1 107 ? 35.67492 22.45234 5.82181 1.000 39.95106 184 ALA A CA 1
ATOM 725 C C . ALA A 1 107 ? 35.67497 22.31911 4.30585 1.000 40.63418 184 ALA A C 1
ATOM 726 O O . ALA A 1 107 ? 34.63680 22.05876 3.68568 1.000 42.45212 184 ALA A O 1
ATOM 728 N N . GLU A 1 108 ? 36.83457 22.56325 3.71640 1.000 47.06505 185 GLU A N 1
ATOM 729 C CA . GLU A 1 108 ? 37.06846 22.29572 2.30768 1.000 51.41577 185 GLU A CA 1
ATOM 730 C C . GLU A 1 108 ? 38.12709 21.21040 2.20256 1.000 41.71553 185 GLU A C 1
ATOM 731 O O . GLU A 1 108 ? 39.09546 21.19709 2.96717 1.000 42.22573 185 GLU A O 1
ATOM 737 N N . GLY A 1 109 ? 37.93548 20.28611 1.26869 1.000 40.92362 186 GLY A N 1
ATOM 738 C CA . GLY A 1 109 ? 38.84900 19.16750 1.19290 1.000 36.87602 186 GLY A CA 1
ATOM 739 C C . GLY A 1 109 ? 39.00137 18.65376 -0.22073 1.000 38.04085 186 GLY A C 1
ATOM 740 O O . GLY A 1 109 ? 38.36882 19.14381 -1.15802 1.000 35.33830 186 GLY A O 1
ATOM 741 N N . HIS A 1 110 ? 39.87371 17.65345 -0.37594 1.000 34.68840 187 HIS A N 1
ATOM 742 C CA . HIS A 1 110 ? 39.98598 16.99413 -1.66851 1.000 37.77302 187 HIS A CA 1
ATOM 743 C C . HIS A 1 110 ? 40.29281 15.53492 -1.40589 1.000 34.11344 187 HIS A C 1
ATOM 744 O O . HIS A 1 110 ? 40.56284 15.13753 -0.27401 1.000 32.43802 187 HIS A O 1
ATOM 751 N N . TYR A 1 111 ? 40.19556 14.72092 -2.45349 1.000 31.15301 188 TYR A N 1
ATOM 752 C CA . TYR A 1 111 ? 40.46986 13.29901 -2.29940 1.000 33.37914 188 TYR A CA 1
ATOM 753 C C . TYR A 1 111 ? 41.17332 12.77131 -3.53859 1.000 29.71942 188 TYR A C 1
ATOM 754 O O . TYR A 1 111 ? 41.07120 13.33378 -4.63533 1.000 30.55938 188 TYR A O 1
ATOM 763 N N . PHE A 1 112 ? 41.85959 11.65146 -3.35569 1.000 33.73202 189 PHE A N 1
ATOM 764 C CA . PHE A 1 112 ? 42.58715 11.00006 -4.43903 1.000 34.67643 189 PHE A CA 1
ATOM 765 C C . PHE A 1 112 ? 42.45676 9.50467 -4.21884 1.000 36.83429 189 PHE A C 1
ATOM 766 O O . PHE A 1 112 ? 42.76884 9.01151 -3.13294 1.000 35.91882 189 PHE A O 1
ATOM 774 N N . ASN A 1 113 ? 41.95903 8.79621 -5.21673 1.000 37.88219 190 ASN A N 1
ATOM 775 C CA . ASN A 1 113 ? 41.78181 7.34899 -5.15750 1.000 46.48764 190 ASN A CA 1
ATOM 776 C C . ASN A 1 113 ? 42.58068 6.76122 -6.30659 1.000 47.48691 190 ASN A C 1
ATOM 777 O O . ASN A 1 113 ? 42.18956 6.91538 -7.46400 1.000 52.00560 190 ASN A O 1
ATOM 782 N N . GLY A 1 114 ? 43.69780 6.11389 -5.99637 1.000 52.02021 191 GLY A N 1
ATOM 783 C CA . GLY A 1 114 ? 44.49207 5.45600 -7.01684 1.000 61.94213 191 GLY A CA 1
ATOM 784 C C . GLY A 1 114 ? 44.27193 3.95513 -7.04428 1.000 68.94307 191 GLY A C 1
ATOM 785 O O . GLY A 1 114 ? 43.78205 3.40642 -8.03028 1.000 75.98099 191 GLY A O 1
ATOM 786 N N . ALA A 1 118 ? 42.27833 6.14305 -11.69913 1.000 63.94960 195 ALA A N 1
ATOM 787 C CA . ALA A 1 118 ? 42.66005 7.29998 -10.88964 1.000 71.88227 195 ALA A CA 1
ATOM 788 C C . ALA A 1 118 ? 41.52447 8.31510 -10.84000 1.000 63.92590 195 ALA A C 1
ATOM 789 O O . ALA A 1 118 ? 41.19030 8.93374 -11.84364 1.000 53.60129 195 ALA A O 1
ATOM 791 N N . THR A 1 119 ? 40.92008 8.48019 -9.67132 1.000 52.55551 196 THR A N 1
ATOM 792 C CA . THR A 1 119 ? 39.87637 9.47469 -9.49158 1.000 47.91812 196 THR A CA 1
ATOM 793 C C . THR A 1 119 ? 40.29777 10.44545 -8.39835 1.000 47.84122 196 THR A C 1
ATOM 794 O O . THR A 1 119 ? 41.03903 10.09080 -7.47697 1.000 42.11412 196 THR A O 1
ATOM 798 N N . TYR A 1 120 ? 39.83169 11.68009 -8.52447 1.000 41.34736 197 TYR A N 1
ATOM 799 C CA . TYR A 1 120 ? 40.15617 12.71184 -7.55092 1.000 45.84616 197 TYR A CA 1
ATOM 800 C C . TYR A 1 120 ? 39.14066 13.82957 -7.68699 1.000 39.54138 197 TYR A C 1
ATOM 801 O O . TYR A 1 120 ? 38.49162 13.98339 -8.73100 1.000 38.89581 197 TYR A O 1
ATOM 810 N N . GLY A 1 121 ? 39.00720 14.61397 -6.63020 1.000 36.22413 198 GLY A N 1
ATOM 811 C CA . GLY A 1 12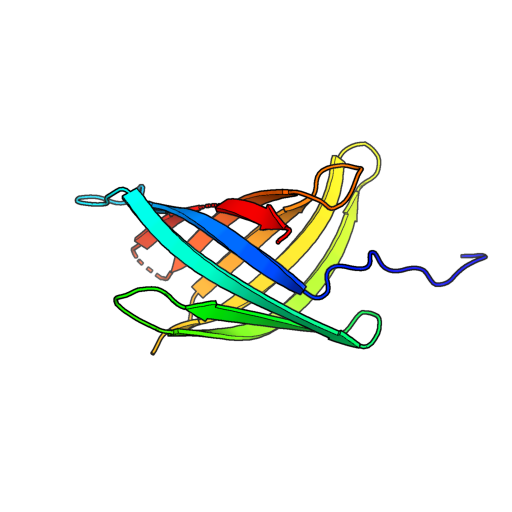1 ? 37.99572 15.64538 -6.64792 1.000 42.27521 198 GLY A CA 1
ATOM 812 C C . GLY A 1 121 ? 38.04760 16.45519 -5.38224 1.000 43.59462 198 GLY A C 1
ATOM 813 O O . GLY A 1 121 ? 38.97870 16.33067 -4.58623 1.000 36.88143 198 GLY A O 1
ATOM 814 N N . THR A 1 122 ? 37.04060 17.30114 -5.21737 1.000 36.11652 199 THR A N 1
ATOM 815 C CA . THR A 1 122 ? 36.94026 18.16392 -4.05573 1.000 42.82689 199 THR A CA 1
ATOM 816 C C . THR A 1 122 ? 35.65204 17.88512 -3.29203 1.000 43.87656 199 THR A C 1
ATOM 817 O O . THR A 1 122 ? 34.71476 17.25079 -3.79641 1.000 43.40620 199 THR A O 1
ATOM 829 N N . THR A 1 124 ? 33.12560 19.88777 -0.08829 1.000 43.62039 201 THR A N 1
ATOM 830 C CA . THR A 1 124 ? 32.81145 20.86656 0.93578 1.000 48.29107 201 THR A CA 1
ATOM 831 C C . THR A 1 124 ? 31.87049 20.20030 1.92621 1.000 46.83829 201 THR A C 1
ATOM 832 O O . THR A 1 124 ? 30.88576 19.56946 1.52319 1.000 45.61990 201 THR A O 1
ATOM 836 N N . ILE A 1 125 ? 32.18398 20.30348 3.21373 1.000 44.19289 202 ILE A N 1
ATOM 837 C CA . ILE A 1 125 ? 31.32074 19.74547 4.24391 1.000 41.04107 202 ILE A CA 1
ATOM 838 C C . ILE A 1 125 ? 30.79096 20.87455 5.11975 1.000 42.21318 202 ILE A C 1
ATOM 839 O O . ILE A 1 125 ? 31.47839 21.87120 5.36094 1.000 48.87991 202 ILE A O 1
ATOM 844 N N . THR A 1 126 ? 29.54065 20.73633 5.54561 1.000 45.92394 203 THR A N 1
ATOM 845 C CA . THR A 1 126 ? 28.90850 21.67318 6.45907 1.000 51.21578 203 THR A CA 1
ATOM 846 C C . THR A 1 126 ? 28.34183 20.86433 7.60755 1.000 50.49218 203 THR A C 1
ATOM 847 O O . THR A 1 126 ? 27.65661 19.86358 7.38345 1.000 46.67897 203 THR A O 1
ATOM 851 N N . ARG A 1 127 ? 28.65164 21.28197 8.82570 1.000 47.15524 204 ARG A N 1
ATOM 852 C CA . ARG A 1 127 ? 28.20026 20.55419 9.99898 1.000 57.91253 204 ARG A CA 1
ATOM 853 C C . ARG A 1 127 ? 26.67856 20.58227 10.09401 1.000 54.07182 204 ARG A C 1
ATOM 854 O O . ARG A 1 127 ? 26.04291 21.61098 9.85421 1.000 57.52921 204 ARG A O 1
ATOM 862 N N . ILE A 1 128 ? 26.09475 19.43814 10.43259 1.000 56.58240 205 ILE A N 1
ATOM 863 C CA . ILE A 1 128 ? 24.65337 19.34603 10.62039 1.000 57.71571 205 ILE A CA 1
ATOM 864 C C . ILE A 1 128 ? 24.32141 19.62130 12.07774 1.000 62.09388 205 ILE A C 1
ATOM 865 O O . ILE A 1 128 ? 24.83143 18.93640 12.96214 1.000 65.60850 205 ILE A O 1
#

Radius of gyration: 13.68 Å; Cα contacts (8 Å, |Δi|>4): 267; chains: 1; bounding box: 28×31×46 Å

Secondary structure (DSSP, 8-state):
--S-------EEEEEEEEB-STT--EEEEEEEEEEETTEEEEEEE-SS-EEEEEEEEEEEETTTEEEEEEEEEE--EEEEEEE-TTSSEEEEEEEE--EEE--EEE-

B-factor: mean 54.87, std 16.52, range [27.77, 119.84]

InterPro domains:
  IPR041208 CD-NTase-associated protein 15 [PF18153] (89-204)
  IPR056338 Cap15-like, TM helices [PF23471] (15-79)

Foldseek 3Di:
DVDLDDDDLAAKKKDWKWKPPPPIGTFIWMWGWDDDRQFIKIWIDGPPWIKIWDGKGWDADPPQGIKIWTFIDICGKIKMWGADPVSQKTKMKICDVDIIIIIIGGD

Se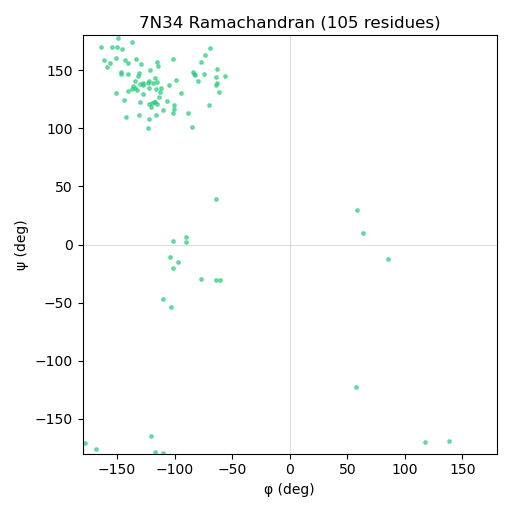quence (107 aa):
GKFLCVPNLEGRWHVDGHTRSEGGNTWEGELKIVQTWDKVRIHLKTKASHSDSVTASIIYDKGIGYQLLYNYRNQVGFAEFRFDADLKSAEGHYFNGATYGTTITRI